Protein AF-A0A1B6M423-F1 (afdb_monomer_lite)

Foldseek 3Di:
DVVVVVVVVVLVVQLDDPPLPPDDPVVSVVSSVVVVVVVVVVVVVVVVVVVVVPDDDPPDDDPVVVVVVVVCVVCPPVDLDPPDPPRDDDPVRDDDPVNVVVVVVVVVVVVD

Secondary structure (DSSP, 8-state):
-HHHHHHHHHHHHHHT-TTSSSS-HHHHHHHHHHHHHHHHHHHHHHHHHHHHHTPPPTTPPPHHHHHHHHHHHHHTT----TTSTT----GGG---HHHHHHHHHHHHHHH-

Sequence (112 aa):
VIVSTRQSRIESLLKMQPYYHNLPLKARKLLIKRNLQKLKKERRHQEWQAFLELKPDIKANDPEDIVRFEHAMENIGDFKLKASDTYRVPEKKRVTPAQKYWQLLCLHKEIF

Organism: NCBI:txid36148

Structure (mmCIF, N/CA/C/O backbone):
data_AF-A0A1B6M423-F1
#
_entry.id   AF-A0A1B6M423-F1
#
loop_
_atom_site.group_PDB
_atom_site.id
_atom_site.type_symbol
_atom_site.label_atom_id
_atom_site.label_alt_id
_atom_site.label_comp_id
_atom_site.label_asym_id
_atom_site.label_entity_id
_atom_site.label_seq_id
_atom_site.pdbx_PDB_ins_code
_atom_site.Cartn_x
_atom_site.Cartn_y
_atom_site.Cartn_z
_atom_site.occupancy
_atom_site.B_iso_or_equiv
_atom_site.auth_seq_id
_atom_site.auth_comp_id
_atom_site.auth_asym_id
_atom_site.auth_atom_id
_atom_site.pdbx_PDB_model_num
ATOM 1 N N . VAL A 1 1 ? -13.510 20.639 15.650 1.00 43.53 1 VAL A N 1
ATOM 2 C CA . VAL A 1 1 ? -13.890 21.052 17.031 1.00 43.53 1 VAL A CA 1
ATOM 3 C C . VAL A 1 1 ? -15.362 20.754 17.388 1.00 43.53 1 VAL A C 1
ATOM 5 O O . VAL A 1 1 ? -15.645 20.478 18.545 1.00 43.53 1 VAL A O 1
ATOM 8 N N . ILE A 1 2 ? -16.296 20.690 16.426 1.00 43.28 2 ILE A N 1
ATOM 9 C CA . ILE A 1 2 ? -17.756 20.559 16.672 1.00 43.28 2 ILE A CA 1
ATOM 10 C C . ILE A 1 2 ? -18.214 19.158 17.167 1.00 43.28 2 ILE A C 1
ATOM 12 O O . ILE A 1 2 ? -19.255 19.030 17.803 1.00 43.28 2 ILE A O 1
ATOM 16 N N . VAL A 1 3 ? -17.443 18.089 16.928 1.00 46.69 3 VAL A N 1
ATOM 17 C CA . VAL A 1 3 ? -17.844 16.707 17.294 1.00 46.69 3 VAL A CA 1
ATOM 18 C C . VAL A 1 3 ? -17.701 16.428 18.801 1.00 46.69 3 VAL A C 1
ATOM 20 O O . VAL A 1 3 ? -18.505 15.694 19.376 1.00 46.69 3 VAL A O 1
ATOM 23 N N . SER A 1 4 ? -16.731 17.066 19.465 1.00 50.53 4 SER A N 1
ATOM 24 C CA . SER A 1 4 ? -16.440 16.867 20.896 1.00 50.53 4 SER A CA 1
ATOM 25 C C . SER A 1 4 ? -17.577 17.367 21.803 1.00 50.53 4 SER A C 1
ATOM 27 O O . SER A 1 4 ? -17.986 16.688 22.745 1.00 50.53 4 SER A O 1
ATOM 29 N N . THR A 1 5 ? -18.188 18.505 21.457 1.00 53.00 5 THR A N 1
ATOM 30 C CA . THR A 1 5 ? -19.286 19.116 22.228 1.00 53.00 5 THR A CA 1
ATOM 31 C C . THR A 1 5 ? -20.608 18.350 22.131 1.00 53.00 5 THR A C 1
ATOM 33 O O . THR A 1 5 ? -21.440 18.437 23.033 1.00 53.00 5 THR A O 1
ATOM 36 N N . ARG A 1 6 ? -20.823 17.560 21.068 1.00 54.66 6 ARG A N 1
ATOM 37 C CA . ARG A 1 6 ? -22.006 16.687 20.955 1.00 54.66 6 ARG A CA 1
ATOM 38 C C . ARG A 1 6 ? -21.875 15.428 21.811 1.00 54.66 6 ARG A C 1
ATOM 40 O O . ARG A 1 6 ? -22.858 15.011 22.416 1.00 54.66 6 ARG A O 1
ATOM 47 N N . GLN A 1 7 ? -20.679 14.846 21.905 1.00 55.47 7 GLN A N 1
ATOM 48 C CA . GLN A 1 7 ? -20.449 13.644 22.715 1.00 55.47 7 GLN A CA 1
ATOM 49 C C . GLN A 1 7 ? -20.605 13.929 24.215 1.00 55.47 7 GLN A C 1
ATOM 51 O O . GLN A 1 7 ? -21.296 13.174 24.899 1.00 55.47 7 GLN A O 1
ATOM 56 N N . SER A 1 8 ? -20.084 15.062 24.701 1.00 58.62 8 SER A N 1
ATOM 57 C CA . SER A 1 8 ? -20.271 15.487 26.097 1.00 58.62 8 SER A CA 1
ATOM 58 C C . SER A 1 8 ? -21.745 15.737 26.450 1.00 58.62 8 SER A C 1
ATOM 60 O O . SER A 1 8 ? -22.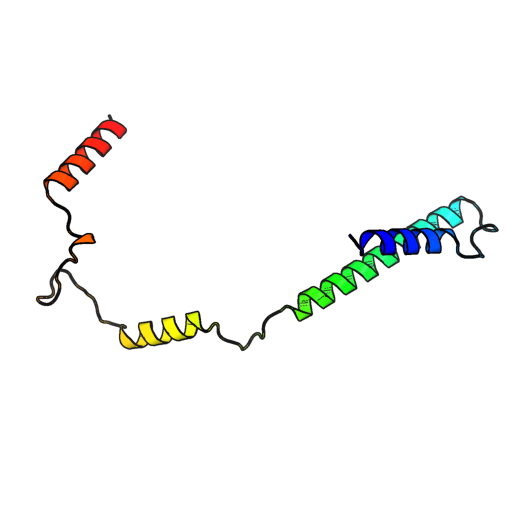182 15.429 27.560 1.00 58.62 8 SER A O 1
ATOM 62 N N . ARG 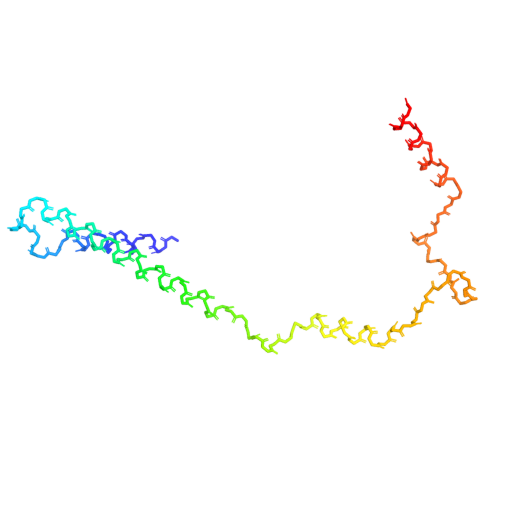A 1 9 ? -22.543 16.224 25.489 1.00 57.53 9 ARG A N 1
ATOM 63 C CA . ARG A 1 9 ? -23.991 16.442 25.641 1.00 57.53 9 ARG A CA 1
ATOM 64 C C . ARG A 1 9 ? -24.789 15.135 25.709 1.00 57.53 9 ARG A C 1
ATOM 66 O O . ARG A 1 9 ? -25.767 15.054 26.439 1.00 57.53 9 ARG A O 1
ATOM 73 N N . ILE A 1 10 ? -24.387 14.097 24.979 1.00 59.78 10 ILE A N 1
ATOM 74 C CA . ILE A 1 10 ? -25.056 12.785 25.029 1.00 59.78 10 ILE A CA 1
ATOM 75 C C . ILE A 1 10 ? -24.697 12.044 26.330 1.00 59.78 10 ILE A C 1
ATOM 77 O O . ILE A 1 10 ? -25.558 11.423 26.959 1.00 59.78 10 ILE A O 1
ATOM 81 N N . GLU A 1 11 ? -23.447 12.150 26.783 1.00 57.78 11 GLU A N 1
ATOM 82 C CA . GLU A 1 11 ? -23.009 11.600 28.073 1.00 57.78 11 GLU A CA 1
ATOM 83 C C . GLU A 1 11 ? -23.713 12.276 29.259 1.00 57.78 11 GLU A C 1
ATOM 85 O O . GLU A 1 11 ? -24.093 11.599 30.220 1.00 57.78 11 GLU A O 1
ATOM 90 N N . SER A 1 12 ? -23.957 13.589 29.176 1.00 61.12 12 SER A N 1
ATOM 91 C CA . SER A 1 12 ? -24.748 14.301 30.181 1.00 61.12 12 SER A CA 1
ATOM 92 C C . SER A 1 12 ? -26.225 13.890 30.146 1.00 61.12 12 SER A C 1
ATOM 94 O O . SER A 1 12 ? -26.793 13.632 31.206 1.00 61.12 12 SER A O 1
ATOM 96 N N . LEU A 1 13 ? -26.826 13.696 28.966 1.00 60.62 13 LEU A N 1
ATOM 97 C CA . LEU A 1 13 ? -28.209 13.209 28.823 1.00 60.62 13 LEU A CA 1
ATOM 98 C C . LEU A 1 13 ? -28.419 11.808 29.422 1.00 60.62 13 LEU A C 1
ATOM 100 O O . LEU A 1 13 ? -29.442 11.556 30.060 1.00 60.62 13 LEU A O 1
ATOM 104 N N . LEU A 1 14 ? -27.436 10.909 29.308 1.00 60.22 14 LEU A N 1
ATOM 105 C CA . LEU A 1 14 ? -27.488 9.599 29.970 1.00 60.22 14 LEU A CA 1
ATOM 106 C C . LEU A 1 14 ? -27.444 9.680 31.496 1.00 60.22 14 LEU A C 1
ATOM 108 O O . LEU A 1 14 ? -27.997 8.814 32.171 1.00 60.22 14 LEU A O 1
ATOM 112 N N . LYS A 1 15 ? -26.786 10.697 32.054 1.00 56.62 15 LYS A N 1
ATOM 113 C CA . LYS A 1 15 ? -26.734 10.931 33.504 1.00 56.62 15 LYS A CA 1
ATOM 114 C C . LYS A 1 15 ? -28.044 11.536 34.037 1.00 56.62 15 LYS A C 1
ATOM 116 O O . LYS A 1 15 ? -28.299 11.440 35.240 1.00 56.62 15 LYS A O 1
ATOM 121 N N . MET A 1 16 ? -28.854 12.092 33.130 1.00 54.53 16 MET A N 1
ATOM 122 C CA . MET A 1 16 ? -30.052 12.902 33.367 1.00 54.53 16 MET A CA 1
ATOM 123 C C . MET A 1 16 ? -31.362 12.238 32.910 1.00 54.53 16 MET A C 1
ATOM 125 O O . MET A 1 16 ? -32.345 12.943 32.706 1.00 54.53 16 MET A O 1
ATOM 129 N N . GLN A 1 17 ? -31.439 10.912 32.731 1.00 63.94 17 GLN A N 1
ATOM 130 C CA . GLN A 1 17 ? -32.770 10.324 32.521 1.00 63.94 17 GLN A CA 1
ATOM 131 C C . GLN A 1 17 ? -33.573 10.323 33.832 1.00 63.94 17 GLN A C 1
ATOM 133 O O . GLN A 1 17 ? -33.014 10.030 34.897 1.00 63.94 17 GLN A O 1
ATOM 138 N N . PRO A 1 18 ? -34.880 10.641 33.770 1.00 62.88 18 PRO A N 1
ATOM 139 C CA . PRO A 1 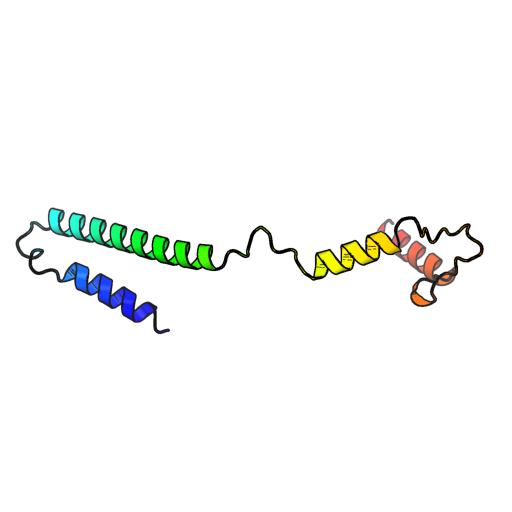18 ? -35.692 10.998 34.936 1.00 62.88 18 PRO A CA 1
ATOM 140 C C . PRO A 1 18 ? -35.796 9.890 35.992 1.00 62.88 18 PRO A C 1
ATOM 142 O O . PRO A 1 18 ? -36.034 10.178 37.158 1.00 62.88 18 PRO A O 1
ATOM 145 N N . TYR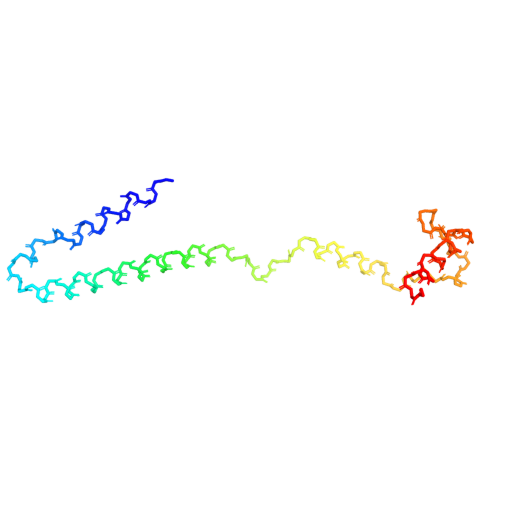 A 1 19 ? -35.537 8.634 35.624 1.00 67.56 19 TYR A N 1
ATOM 146 C CA . TYR A 1 19 ? -35.702 7.460 36.483 1.00 67.56 19 TYR A CA 1
ATOM 147 C C . TYR A 1 19 ? -34.415 6.999 37.199 1.00 67.56 19 TYR A C 1
ATOM 149 O O . TYR A 1 19 ? -34.359 5.899 37.722 1.00 67.56 19 TYR A O 1
ATOM 157 N N . TYR A 1 20 ? -33.321 7.768 37.201 1.00 70.62 20 TYR A N 1
ATOM 158 C CA . TYR A 1 20 ? -32.083 7.314 37.868 1.00 70.62 20 TYR A CA 1
ATOM 159 C C . TYR A 1 20 ? -31.981 7.685 39.351 1.00 70.62 20 TYR A C 1
ATOM 161 O O . TYR A 1 20 ? -31.104 7.164 40.040 1.00 70.62 20 TYR A O 1
ATOM 169 N N . HIS A 1 21 ? -32.814 8.603 39.838 1.00 73.94 21 HIS A N 1
ATOM 170 C CA . HIS A 1 21 ? -32.695 9.171 41.184 1.00 73.94 21 HIS A CA 1
ATOM 171 C C . HIS A 1 21 ? -33.303 8.275 42.276 1.00 73.94 21 HIS A C 1
ATOM 173 O O . HIS A 1 21 ? -32.817 8.276 43.401 1.00 73.94 21 HIS A O 1
ATOM 179 N N . ASN A 1 22 ? -34.319 7.485 41.927 1.00 80.88 22 ASN A N 1
ATOM 180 C CA . ASN A 1 22 ? -35.013 6.522 42.786 1.00 80.88 22 ASN A CA 1
ATOM 181 C C . ASN A 1 22 ? -34.355 5.128 42.791 1.00 80.88 22 ASN A C 1
ATOM 183 O O . ASN A 1 22 ? -34.781 4.240 43.524 1.00 80.88 22 ASN A O 1
ATOM 187 N N . LEU A 1 23 ? -33.308 4.921 41.986 1.00 84.06 23 LEU A N 1
ATOM 188 C CA . LEU A 1 23 ? -32.560 3.668 41.951 1.00 84.06 23 LEU A CA 1
ATOM 189 C C . LEU A 1 23 ? -31.418 3.662 42.976 1.00 84.06 23 LEU A C 1
ATOM 191 O O . LEU A 1 23 ? -30.716 4.666 43.129 1.00 84.06 23 LEU A O 1
ATOM 195 N N . PRO A 1 24 ? -31.128 2.507 43.605 1.00 89.50 24 PRO A N 1
ATOM 196 C CA . PRO A 1 24 ? -29.980 2.388 44.491 1.00 89.50 24 PRO A CA 1
ATOM 197 C C . PRO A 1 24 ? -28.676 2.663 43.728 1.00 89.50 24 PRO A C 1
ATOM 199 O O . PRO A 1 24 ? -28.527 2.314 42.551 1.00 89.50 24 PRO A O 1
ATOM 202 N N . LEU A 1 25 ? -27.688 3.247 44.414 1.00 86.69 25 LEU A N 1
ATOM 203 C CA . LEU A 1 25 ? -26.416 3.710 43.833 1.00 86.69 25 LEU A CA 1
ATOM 204 C C . LEU A 1 25 ? -25.724 2.660 42.946 1.00 86.69 25 LEU A C 1
ATOM 206 O O . LEU A 1 25 ? -25.191 2.990 41.883 1.00 86.69 25 LEU A O 1
ATOM 210 N N . LYS A 1 26 ? -25.755 1.385 43.355 1.00 88.19 26 LYS A N 1
ATOM 211 C CA . LYS A 1 26 ? -25.179 0.263 42.597 1.00 88.19 26 LYS A CA 1
ATOM 212 C C . LYS A 1 26 ? -25.895 0.044 41.257 1.00 88.19 26 LYS A C 1
ATOM 214 O O . LYS A 1 26 ? -25.229 -0.100 40.233 1.00 88.19 26 LYS A O 1
ATOM 219 N N . ALA A 1 27 ? -27.229 0.087 41.247 1.00 88.69 27 ALA A N 1
ATOM 220 C CA . ALA A 1 27 ? -28.035 -0.057 40.035 1.00 88.69 27 ALA A CA 1
ATOM 221 C C . ALA A 1 27 ? -27.831 1.128 39.080 1.00 88.69 27 ALA A C 1
ATOM 223 O O . ALA A 1 27 ? -27.627 0.928 37.881 1.00 88.69 27 ALA A O 1
ATOM 224 N N . ARG A 1 28 ? -27.763 2.355 39.617 1.00 86.25 28 ARG A N 1
ATOM 225 C CA . ARG A 1 28 ? -27.476 3.565 38.831 1.00 86.25 28 ARG A CA 1
ATOM 226 C C . ARG A 1 28 ? -26.116 3.488 38.126 1.00 86.25 28 ARG A C 1
ATOM 228 O O . ARG A 1 28 ? -26.032 3.757 36.929 1.00 86.25 28 ARG A O 1
ATOM 235 N N . LYS A 1 29 ? -25.055 3.067 38.830 1.00 85.12 29 LYS A N 1
ATOM 236 C CA . LYS A 1 29 ? -23.710 2.891 38.241 1.00 85.12 29 LYS A CA 1
ATOM 237 C C . LYS A 1 29 ? -23.702 1.855 37.110 1.00 85.12 29 LYS A C 1
ATOM 239 O O . LYS A 1 29 ? -23.086 2.092 36.071 1.00 85.12 29 LYS A O 1
ATOM 244 N N . LEU A 1 30 ? -24.394 0.729 37.293 1.00 88.44 30 LEU A N 1
ATOM 245 C CA . LEU A 1 30 ? -24.499 -0.325 36.277 1.00 88.44 30 LEU A CA 1
ATOM 246 C C . LEU A 1 30 ? -25.225 0.157 35.017 1.00 88.44 30 LEU A C 1
ATOM 248 O O . LEU A 1 30 ? -24.746 -0.087 33.908 1.00 88.44 30 LEU A O 1
ATOM 252 N N . LEU A 1 31 ? -26.332 0.884 35.179 1.00 85.56 31 LEU A N 1
ATOM 253 C CA . LEU A 1 31 ? -27.081 1.471 34.067 1.00 85.56 31 LEU A CA 1
ATOM 254 C C . LEU A 1 31 ? -26.251 2.489 33.285 1.00 85.56 31 LEU A C 1
ATOM 256 O O . LEU A 1 31 ? -26.155 2.378 32.063 1.00 85.56 31 LEU A O 1
ATOM 260 N N . ILE A 1 32 ? -25.574 3.412 33.976 1.00 84.62 32 ILE A N 1
ATOM 261 C CA . ILE A 1 32 ? -24.669 4.380 33.337 1.00 84.62 32 ILE A CA 1
ATOM 262 C C . ILE A 1 32 ? -23.587 3.643 32.537 1.00 84.62 32 ILE A C 1
ATOM 264 O O . ILE A 1 32 ? -23.380 3.943 31.362 1.00 84.62 32 ILE A O 1
ATOM 268 N N . LYS A 1 33 ? -22.941 2.626 33.126 1.00 86.00 33 LYS A N 1
ATOM 269 C CA . LYS A 1 33 ? -21.915 1.825 32.439 1.00 86.00 33 LYS A CA 1
ATOM 270 C C . LYS A 1 33 ? -22.471 1.136 31.188 1.00 86.00 33 LYS A C 1
ATOM 272 O O . LYS A 1 33 ? -21.838 1.193 30.134 1.00 86.00 33 LYS A O 1
ATOM 277 N N . ARG A 1 34 ? -23.651 0.512 31.284 1.00 87.25 34 ARG A N 1
ATOM 278 C CA . ARG A 1 34 ? -24.327 -0.154 30.157 1.00 87.25 34 ARG A CA 1
ATOM 279 C C . ARG A 1 34 ? -24.634 0.832 29.033 1.00 87.25 34 ARG A C 1
ATOM 281 O O . ARG A 1 34 ? -24.371 0.529 27.873 1.00 87.25 34 ARG A O 1
ATOM 288 N N . ASN A 1 35 ? -25.160 2.003 29.367 1.00 84.62 35 ASN A N 1
ATOM 289 C CA . ASN A 1 35 ? -25.529 3.006 28.378 1.00 84.62 35 ASN A CA 1
ATOM 290 C C . ASN A 1 35 ? -24.303 3.620 27.689 1.00 84.62 35 ASN A C 1
ATOM 292 O O . ASN A 1 35 ? -24.297 3.758 26.469 1.00 84.62 35 ASN A O 1
ATOM 296 N N . LEU A 1 36 ? -23.226 3.888 28.435 1.00 86.25 36 LEU A N 1
ATOM 297 C CA . LEU A 1 36 ? -21.952 4.314 27.849 1.00 86.25 36 LEU A CA 1
ATOM 298 C C . LEU A 1 36 ? -21.391 3.260 26.884 1.00 86.25 36 LEU A C 1
ATOM 300 O O . LEU A 1 36 ? -20.872 3.601 25.823 1.00 86.25 36 LEU A O 1
ATOM 304 N N . GLN A 1 37 ? -21.507 1.973 27.221 1.00 87.69 37 GLN A N 1
ATOM 305 C CA . GLN A 1 37 ? -21.099 0.897 26.315 1.00 87.69 37 GLN A CA 1
ATOM 306 C C . GLN A 1 37 ? -21.967 0.835 25.054 1.00 87.69 37 GLN A C 1
ATOM 308 O O . GLN A 1 37 ? -21.420 0.627 23.973 1.00 87.69 37 GLN A O 1
ATOM 313 N N . LYS A 1 38 ? -23.287 1.029 25.171 1.00 87.50 38 LYS A N 1
ATOM 314 C CA . LYS A 1 38 ? -24.193 1.103 24.013 1.00 87.50 38 LYS A CA 1
ATOM 315 C C . LYS A 1 38 ? -23.806 2.245 23.075 1.00 87.50 38 LYS A C 1
ATOM 317 O O . LYS A 1 38 ? -23.543 1.982 21.909 1.00 87.50 38 LYS A O 1
ATOM 322 N N . LEU A 1 39 ? -23.620 3.455 23.603 1.00 88.12 39 LEU A N 1
ATOM 323 C CA . LEU A 1 39 ? -23.189 4.607 22.805 1.00 88.12 39 LEU A CA 1
ATOM 324 C C . LEU A 1 39 ? -21.851 4.377 22.101 1.00 88.12 39 LEU A C 1
ATOM 326 O O . LEU A 1 39 ? -21.690 4.734 20.939 1.00 88.12 39 LEU A O 1
ATOM 330 N N . LYS A 1 40 ? -20.874 3.774 22.790 1.00 89.06 40 LYS A N 1
ATOM 331 C CA . LYS A 1 40 ? -19.581 3.438 22.173 1.00 89.06 40 LYS A CA 1
ATOM 332 C C . LYS A 1 40 ? -19.746 2.458 21.010 1.00 89.06 40 LYS A C 1
ATOM 334 O O . LYS A 1 40 ? -19.048 2.595 20.010 1.00 89.06 40 LYS A O 1
ATOM 339 N N . LYS A 1 41 ? -20.649 1.479 21.135 1.00 91.69 41 LYS A N 1
ATOM 340 C CA . LYS A 1 41 ? -20.961 0.531 20.055 1.00 91.69 41 LYS A CA 1
ATOM 341 C C . LYS A 1 41 ? -21.651 1.224 18.883 1.00 91.69 41 LYS A C 1
ATOM 343 O O . LYS A 1 41 ? -21.239 1.007 17.752 1.00 91.69 41 LYS A O 1
ATOM 348 N N . GLU A 1 42 ? -22.642 2.066 19.155 1.00 91.88 42 GLU A N 1
ATOM 349 C CA . GLU A 1 42 ? -23.372 2.831 18.135 1.00 91.88 42 GLU A CA 1
ATOM 350 C C . GLU A 1 42 ? -22.440 3.765 17.361 1.00 91.88 42 GLU A C 1
ATOM 352 O O . GLU A 1 42 ? -22.443 3.757 16.134 1.00 91.88 42 GLU A O 1
ATOM 357 N N . ARG A 1 43 ? -21.568 4.496 18.065 1.00 89.06 43 ARG A N 1
ATOM 358 C CA . ARG A 1 43 ? -20.564 5.366 17.442 1.00 89.06 43 ARG A CA 1
ATOM 359 C C . ARG A 1 43 ? -19.621 4.587 16.537 1.00 89.06 43 ARG A C 1
ATOM 361 O O . ARG A 1 43 ? -19.441 4.959 15.387 1.00 89.06 43 ARG A O 1
ATOM 368 N N . ARG A 1 44 ? -19.070 3.477 17.035 1.00 94.38 44 ARG A N 1
ATOM 369 C CA . ARG A 1 44 ? -18.195 2.617 16.233 1.00 94.38 44 ARG A CA 1
ATOM 370 C C . ARG A 1 44 ? -18.925 2.063 15.014 1.00 94.38 44 ARG A C 1
ATOM 372 O O . ARG A 1 44 ? -18.325 1.944 13.959 1.00 94.38 44 ARG A O 1
ATOM 379 N N . HIS A 1 45 ? -20.203 1.715 15.152 1.00 94.75 45 HIS A N 1
ATOM 380 C CA . HIS A 1 45 ? -21.004 1.253 14.025 1.00 94.75 45 HIS A CA 1
ATOM 381 C C . HIS A 1 45 ? -21.163 2.351 12.969 1.00 94.75 45 HIS A C 1
ATOM 383 O O . HIS A 1 45 ? -20.965 2.075 11.796 1.00 94.75 45 HIS A O 1
ATOM 389 N N . GLN A 1 46 ? -21.438 3.593 13.373 1.00 94.94 46 GLN A N 1
ATOM 390 C CA . GLN A 1 46 ? -21.509 4.736 12.454 1.00 94.94 46 GLN A CA 1
ATOM 391 C C . GLN A 1 46 ? -20.168 5.004 11.759 1.00 94.94 46 GLN A C 1
ATOM 393 O O . GLN A 1 46 ? -20.133 5.151 10.543 1.00 94.94 46 GLN A O 1
ATOM 398 N N . GLU A 1 47 ? -19.067 5.018 12.515 1.00 95.12 47 GLU A N 1
ATOM 399 C CA . GLU A 1 47 ? -17.708 5.161 11.971 1.00 95.12 47 GLU A CA 1
ATOM 400 C C . GLU A 1 47 ? -17.384 4.034 10.980 1.00 95.12 47 GLU A C 1
ATOM 402 O O . GLU A 1 47 ? -16.798 4.274 9.929 1.00 95.12 47 GLU A O 1
ATOM 407 N N . TRP A 1 48 ? -17.809 2.808 11.291 1.00 95.12 48 TRP A N 1
ATOM 408 C CA . TRP A 1 48 ? -17.617 1.645 10.432 1.00 95.12 48 TRP A CA 1
ATOM 409 C C . TRP A 1 48 ? -18.432 1.722 9.140 1.00 95.12 48 TRP A C 1
ATOM 411 O O . TRP A 1 48 ? -17.895 1.433 8.077 1.00 95.12 48 TRP A O 1
ATOM 421 N N . GLN A 1 49 ? -19.697 2.142 9.209 1.00 95.88 49 GLN A N 1
ATOM 422 C CA . GLN A 1 49 ? -20.527 2.345 8.016 1.00 95.88 49 GLN A CA 1
ATOM 423 C C . GLN A 1 49 ? -19.928 3.427 7.110 1.00 95.88 49 GLN A C 1
ATOM 425 O O . GLN A 1 49 ? -19.726 3.177 5.928 1.00 95.88 49 GLN A O 1
ATOM 430 N N . ALA A 1 50 ? -19.526 4.571 7.675 1.00 94.94 50 ALA A N 1
ATOM 431 C CA . ALA A 1 50 ? -18.873 5.639 6.915 1.00 94.94 50 ALA A CA 1
ATOM 432 C C . ALA A 1 50 ? -17.550 5.181 6.269 1.00 94.94 50 ALA A C 1
ATOM 434 O O . ALA A 1 50 ? -17.221 5.579 5.156 1.00 94.94 50 ALA A O 1
ATOM 435 N N . PHE A 1 51 ? -16.789 4.317 6.949 1.00 94.19 51 PHE A N 1
ATOM 436 C CA . PHE A 1 51 ? -15.582 3.716 6.381 1.00 94.19 51 PHE A CA 1
ATOM 437 C C . PHE A 1 51 ? -15.895 2.753 5.226 1.00 94.19 51 PHE A C 1
ATOM 439 O O . PHE A 1 51 ? -15.191 2.752 4.220 1.00 94.19 51 PHE A O 1
ATOM 446 N N . LEU A 1 52 ? -16.951 1.945 5.350 1.00 91.56 52 LEU A N 1
ATOM 447 C CA . LEU A 1 52 ? -17.379 1.031 4.291 1.00 91.56 52 LEU A CA 1
ATOM 448 C C . LEU A 1 52 ? -17.911 1.767 3.059 1.00 91.56 52 LEU A C 1
ATOM 450 O O . LEU A 1 52 ? -17.670 1.306 1.948 1.00 91.56 52 LEU A O 1
ATOM 454 N N . GLU A 1 53 ? -18.580 2.904 3.239 1.00 92.19 53 GLU A N 1
ATOM 455 C CA . GLU A 1 53 ? -19.015 3.775 2.139 1.00 92.19 53 GLU A CA 1
ATOM 456 C C . GLU A 1 53 ? -17.832 4.362 1.353 1.00 92.19 53 GLU A C 1
ATOM 458 O O . GLU A 1 53 ? -17.954 4.615 0.158 1.00 92.19 53 GLU A O 1
ATOM 463 N N . LEU A 1 54 ? -16.668 4.530 1.993 1.00 90.50 54 LEU A N 1
ATOM 464 C CA . LEU A 1 54 ? -15.432 4.964 1.331 1.00 90.50 54 LEU A CA 1
ATOM 465 C C . LEU A 1 54 ? -14.767 3.842 0.516 1.00 90.50 54 LEU A C 1
ATOM 467 O O . LEU A 1 54 ? -13.807 4.094 -0.213 1.00 90.50 54 LEU A O 1
ATOM 471 N N . LYS A 1 55 ? -15.209 2.588 0.666 1.00 89.12 55 LYS A N 1
ATOM 472 C CA . LYS A 1 55 ? -14.587 1.472 -0.041 1.00 89.12 55 LYS A CA 1
ATOM 473 C C . LYS A 1 55 ? -14.784 1.672 -1.553 1.00 89.12 55 LYS A C 1
ATOM 475 O O . LYS A 1 55 ? -15.931 1.752 -1.992 1.00 89.12 55 LYS A O 1
ATOM 480 N N . PRO A 1 56 ? -13.702 1.729 -2.352 1.00 87.31 56 PRO A N 1
ATOM 481 C CA . PRO A 1 56 ? -13.828 1.857 -3.798 1.00 87.31 56 PRO A CA 1
ATOM 482 C C . PRO A 1 56 ? -14.543 0.635 -4.388 1.00 87.31 56 PRO A C 1
ATOM 484 O O . PRO A 1 56 ? -14.544 -0.449 -3.789 1.00 87.31 56 PRO A O 1
ATOM 487 N N . ASP A 1 57 ? -15.152 0.808 -5.564 1.00 88.12 57 ASP A N 1
ATOM 488 C CA . ASP A 1 57 ? -15.777 -0.305 -6.277 1.00 88.12 57 ASP A CA 1
ATOM 489 C C . ASP A 1 57 ? -14.732 -1.390 -6.562 1.00 88.12 57 ASP A C 1
ATOM 491 O O . ASP A 1 57 ? -13.641 -1.124 -7.058 1.00 88.12 57 ASP A O 1
ATOM 495 N N . ILE A 1 58 ? -15.085 -2.634 -6.250 1.00 82.62 58 ILE A N 1
ATOM 496 C CA . ILE A 1 58 ? -14.212 -3.804 -6.388 1.00 82.62 58 ILE A CA 1
ATOM 497 C C . ILE A 1 58 ? -13.893 -4.065 -7.866 1.00 82.62 58 ILE A C 1
ATOM 499 O O . ILE A 1 58 ? -12.883 -4.688 -8.180 1.00 82.62 58 ILE A O 1
ATOM 503 N N . LYS A 1 59 ? -14.769 -3.614 -8.770 1.00 85.12 59 LYS A N 1
ATOM 504 C CA . LYS A 1 59 ? -14.621 -3.800 -10.216 1.00 85.12 59 LYS A CA 1
ATOM 505 C C . LYS A 1 59 ? -13.958 -2.617 -10.922 1.00 85.12 59 LYS A C 1
ATOM 507 O O . LYS A 1 59 ? -13.688 -2.724 -12.116 1.00 85.12 59 LYS A O 1
ATOM 512 N N . ALA A 1 60 ? -13.728 -1.505 -10.227 1.00 85.75 60 ALA A N 1
ATOM 513 C CA . ALA A 1 60 ? -13.067 -0.354 -10.819 1.00 85.75 60 ALA A CA 1
ATOM 514 C C . ALA A 1 60 ? -11.554 -0.598 -10.856 1.00 85.75 60 ALA A C 1
ATOM 516 O O . ALA A 1 60 ? -10.916 -0.748 -9.815 1.00 85.75 60 ALA A O 1
ATOM 517 N N . ASN A 1 61 ? -10.990 -0.635 -12.062 1.00 86.12 61 ASN A N 1
ATOM 518 C CA . ASN A 1 61 ? -9.544 -0.678 -12.248 1.00 86.12 61 ASN A CA 1
ATOM 519 C C . ASN A 1 61 ? -8.948 0.708 -11.977 1.00 86.12 61 ASN A C 1
ATOM 521 O O . ASN A 1 61 ? -9.541 1.724 -12.347 1.00 86.12 61 ASN A O 1
ATOM 525 N N . ASP A 1 62 ? -7.765 0.745 -11.367 1.00 89.62 62 ASP A N 1
ATOM 526 C CA . ASP A 1 62 ? -6.991 1.976 -11.238 1.00 89.62 62 ASP A CA 1
ATOM 527 C C . ASP A 1 62 ? -6.569 2.456 -12.643 1.00 89.62 62 ASP A C 1
ATOM 529 O O . ASP A 1 62 ? -6.031 1.654 -13.415 1.00 89.62 62 ASP A O 1
ATOM 533 N N . PRO A 1 63 ? -6.801 3.728 -13.025 1.00 91.31 63 PRO A N 1
ATOM 534 C CA . PRO A 1 63 ? -6.326 4.259 -14.302 1.00 91.31 63 PRO A CA 1
ATOM 535 C C . PRO A 1 63 ? -4.820 4.072 -14.515 1.00 91.31 63 PRO A C 1
ATOM 537 O O . PRO A 1 63 ? -4.394 3.865 -15.652 1.00 91.31 63 PRO A O 1
ATOM 540 N N . GLU A 1 64 ? -4.006 4.109 -13.457 1.00 93.31 64 GLU A N 1
ATOM 541 C CA . GLU A 1 64 ? -2.562 3.907 -13.600 1.00 93.31 64 GLU A CA 1
ATOM 542 C C . GLU A 1 64 ? -2.221 2.460 -13.987 1.00 93.31 64 GLU A C 1
ATOM 544 O O . GLU A 1 64 ? -1.321 2.226 -14.798 1.00 93.31 64 GLU A O 1
ATOM 549 N N . ASP A 1 65 ? -2.980 1.489 -13.478 1.00 93.38 65 ASP A N 1
ATOM 550 C CA . ASP A 1 65 ? -2.805 0.082 -13.833 1.00 93.38 65 ASP A CA 1
ATOM 551 C C . ASP A 1 65 ? -3.205 -0.188 -15.286 1.00 93.38 65 ASP A C 1
ATOM 553 O O . ASP A 1 65 ? -2.537 -0.971 -15.961 1.00 93.38 65 ASP A O 1
ATOM 557 N N . ILE A 1 66 ? -4.225 0.507 -15.804 1.00 95.50 66 ILE A N 1
ATOM 558 C CA . ILE A 1 66 ? -4.607 0.430 -17.223 1.00 95.50 66 ILE A CA 1
ATOM 559 C C . ILE A 1 66 ? -3.460 0.936 -18.107 1.00 95.50 66 ILE A C 1
ATOM 561 O O . ILE A 1 66 ? -3.035 0.228 -19.017 1.00 95.50 66 ILE A O 1
ATOM 565 N N . VAL A 1 67 ? -2.894 2.107 -17.795 1.00 96.31 67 VAL A N 1
ATOM 566 C CA . VAL A 1 67 ? -1.771 2.680 -18.562 1.00 96.31 67 VAL A CA 1
ATOM 567 C C . VAL A 1 67 ? -0.550 1.761 -18.525 1.00 96.31 67 VAL A C 1
ATOM 569 O O . VAL A 1 67 ? 0.112 1.540 -19.540 1.00 96.31 67 VAL A O 1
ATOM 572 N N . ARG A 1 68 ? -0.236 1.192 -17.356 1.00 95.44 68 ARG A N 1
ATOM 573 C CA . ARG A 1 68 ? 0.872 0.237 -17.217 1.00 95.44 68 ARG A CA 1
ATOM 574 C C . ARG A 1 68 ? 0.621 -1.041 -18.005 1.00 95.44 68 ARG A C 1
ATOM 576 O O . ARG A 1 68 ? 1.564 -1.570 -18.589 1.00 95.44 68 ARG A O 1
ATOM 583 N N . PHE A 1 69 ? -0.613 -1.535 -18.015 1.00 94.88 69 PHE A N 1
ATOM 584 C CA . PHE A 1 69 ? -1.002 -2.710 -18.783 1.00 94.88 69 PHE A CA 1
ATOM 585 C C . PHE A 1 69 ? -0.853 -2.468 -20.288 1.00 94.88 69 PHE A C 1
ATOM 587 O O . PHE A 1 69 ? -0.215 -3.273 -20.961 1.00 94.88 69 PHE A O 1
ATOM 594 N N . GLU A 1 70 ? -1.346 -1.339 -20.799 1.00 96.06 70 GLU A N 1
ATOM 595 C CA . GLU A 1 70 ? -1.191 -0.942 -22.205 1.00 96.06 70 GLU A CA 1
ATOM 596 C C . GLU A 1 70 ? 0.288 -0.815 -22.586 1.00 96.06 70 GLU A C 1
ATOM 598 O O . GLU A 1 70 ? 0.751 -1.459 -23.528 1.00 96.06 70 GLU A O 1
ATOM 603 N N . HIS A 1 71 ? 1.073 -0.093 -21.782 1.00 94.75 71 HIS A N 1
ATOM 604 C CA . HIS A 1 71 ? 2.513 0.025 -21.995 1.00 94.75 71 HIS A CA 1
ATOM 605 C C . HIS A 1 71 ? 3.205 -1.343 -21.962 1.00 94.75 71 HIS A C 1
ATOM 607 O O . HIS A 1 71 ? 4.110 -1.608 -22.754 1.00 94.75 71 HIS A O 1
ATOM 613 N N . ALA A 1 72 ? 2.820 -2.228 -21.042 1.00 93.56 72 ALA A N 1
ATOM 614 C CA . ALA A 1 72 ? 3.369 -3.574 -20.985 1.00 93.56 72 ALA A CA 1
ATOM 615 C C . ALA A 1 72 ? 3.019 -4.366 -22.245 1.00 93.56 72 ALA A C 1
ATOM 617 O O . ALA A 1 72 ? 3.915 -4.988 -22.800 1.00 93.56 72 ALA A O 1
ATOM 618 N N . MET A 1 73 ? 1.774 -4.313 -22.726 1.00 94.81 73 MET A N 1
ATOM 619 C CA . MET A 1 73 ? 1.362 -4.978 -23.966 1.00 94.81 73 MET A CA 1
ATOM 620 C C . MET A 1 73 ? 2.155 -4.496 -25.182 1.00 94.81 73 MET A C 1
ATOM 622 O O . MET A 1 73 ? 2.550 -5.315 -26.007 1.00 94.81 73 MET A O 1
ATOM 626 N N . GLU A 1 74 ? 2.414 -3.195 -25.286 1.00 92.88 74 GLU A N 1
ATOM 627 C CA . GLU A 1 74 ? 3.168 -2.617 -26.404 1.00 92.88 74 GLU A CA 1
ATOM 628 C C . GLU A 1 74 ? 4.667 -2.939 -26.344 1.00 92.88 74 GLU A C 1
ATOM 630 O O . GLU A 1 74 ? 5.305 -3.139 -27.377 1.00 92.88 74 GLU A O 1
ATOM 635 N N . ASN A 1 75 ? 5.239 -3.001 -25.139 1.00 89.38 75 ASN A N 1
ATOM 636 C CA . ASN A 1 75 ? 6.680 -3.169 -24.930 1.00 89.38 75 ASN A CA 1
ATOM 637 C C . ASN A 1 75 ? 7.073 -4.601 -24.531 1.00 89.38 75 ASN A C 1
ATOM 639 O O . ASN A 1 75 ? 8.240 -4.863 -24.211 1.00 89.38 75 ASN A O 1
ATOM 643 N N . ILE A 1 76 ? 6.128 -5.545 -24.518 1.00 89.88 76 ILE A N 1
ATOM 644 C CA . ILE A 1 76 ? 6.417 -6.937 -24.177 1.00 89.88 76 ILE A CA 1
ATOM 645 C C . ILE A 1 76 ? 7.372 -7.527 -25.221 1.00 89.88 76 ILE A C 1
ATOM 647 O O . ILE A 1 76 ? 7.103 -7.534 -26.417 1.00 89.88 76 ILE A O 1
ATOM 651 N N . GLY A 1 7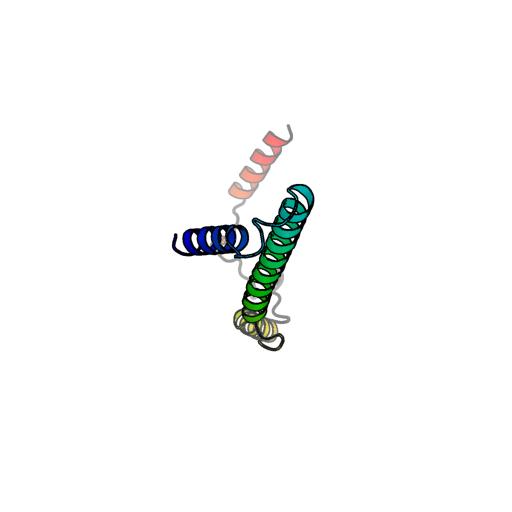7 ? 8.532 -8.006 -24.771 1.00 83.75 77 GLY A N 1
ATOM 652 C CA . GLY A 1 77 ? 9.558 -8.563 -25.657 1.00 83.75 77 GLY A CA 1
ATOM 653 C C . GLY A 1 77 ? 10.501 -7.542 -26.308 1.00 83.75 77 GLY A C 1
ATOM 654 O O . GLY A 1 77 ? 11.460 -7.964 -26.957 1.00 83.75 77 GLY A O 1
ATOM 655 N N . ASP A 1 78 ? 10.326 -6.232 -26.089 1.00 83.38 78 ASP A N 1
ATOM 656 C CA . ASP A 1 78 ? 11.301 -5.209 -26.503 1.00 83.38 78 ASP A CA 1
ATOM 657 C C . ASP A 1 78 ? 12.486 -5.154 -25.521 1.00 83.38 78 ASP A C 1
ATOM 659 O O . ASP A 1 78 ? 12.669 -4.231 -24.718 1.00 83.38 78 ASP A O 1
ATOM 663 N N . PHE A 1 79 ? 13.308 -6.203 -25.550 1.00 80.69 79 PHE A N 1
ATOM 664 C CA . PHE A 1 79 ? 14.501 -6.263 -24.723 1.00 80.69 79 PHE A CA 1
ATOM 665 C C . PHE A 1 79 ? 15.590 -5.357 -25.302 1.00 80.69 79 PHE A C 1
ATOM 667 O O . PHE A 1 79 ? 16.198 -5.638 -26.335 1.00 80.69 79 PHE A O 1
ATOM 674 N N . LYS A 1 80 ? 15.915 -4.288 -24.571 1.00 82.56 80 LYS A N 1
ATOM 675 C CA . LYS A 1 80 ? 17.075 -3.421 -24.829 1.00 82.56 80 LYS A CA 1
ATOM 676 C C . LYS A 1 80 ? 18.380 -4.135 -24.441 1.00 82.56 80 LYS A C 1
ATOM 678 O O . LYS A 1 80 ? 19.047 -3.776 -23.470 1.00 82.56 80 LYS A O 1
ATOM 683 N N . LEU A 1 81 ? 18.708 -5.200 -25.172 1.00 86.94 81 LEU A N 1
ATOM 684 C CA . LEU A 1 81 ? 19.879 -6.039 -24.932 1.00 86.94 81 LEU A CA 1
ATOM 685 C C . LEU A 1 81 ? 21.162 -5.290 -25.285 1.00 86.94 81 LEU A C 1
ATOM 687 O O . LEU A 1 81 ? 21.262 -4.699 -26.353 1.00 86.94 81 LEU A O 1
ATOM 691 N N . LYS A 1 82 ? 22.192 -5.404 -24.439 1.00 86.00 82 LYS A N 1
ATOM 692 C CA . LYS A 1 82 ? 23.515 -4.810 -24.710 1.00 86.00 82 LYS A CA 1
ATOM 693 C C . LYS A 1 82 ? 24.185 -5.351 -25.975 1.00 86.00 82 LYS A C 1
ATOM 695 O O . LYS A 1 82 ? 25.051 -4.681 -26.516 1.00 86.00 82 LYS A O 1
ATOM 700 N N . ALA A 1 83 ? 23.809 -6.561 -26.387 1.00 86.31 83 ALA A N 1
ATOM 701 C CA . ALA A 1 83 ? 24.311 -7.217 -27.588 1.00 86.31 83 ALA A CA 1
ATOM 702 C C . ALA A 1 83 ? 23.557 -6.803 -28.864 1.00 86.31 83 ALA A C 1
ATOM 704 O O . ALA A 1 83 ? 23.977 -7.180 -29.948 1.00 86.31 83 ALA A O 1
ATOM 705 N N . SER A 1 84 ? 22.441 -6.073 -28.744 1.00 87.69 84 SER A N 1
ATOM 706 C CA . SER A 1 84 ? 21.691 -5.588 -29.903 1.00 87.69 84 SER A CA 1
ATOM 707 C C . SER A 1 84 ? 22.405 -4.403 -30.546 1.00 87.69 84 SER A C 1
ATOM 709 O O . SER A 1 84 ? 22.779 -3.459 -29.846 1.00 87.69 84 SER A O 1
ATOM 711 N N . ASP A 1 85 ? 22.482 -4.386 -31.875 1.00 86.56 85 ASP A N 1
ATOM 712 C CA . ASP A 1 85 ? 23.063 -3.278 -32.646 1.00 86.56 85 ASP A CA 1
ATOM 713 C C . ASP A 1 85 ? 22.313 -1.950 -32.440 1.00 86.56 85 ASP A C 1
ATOM 715 O O . ASP A 1 85 ? 22.876 -0.860 -32.570 1.00 86.56 85 ASP A O 1
ATOM 719 N N . THR A 1 86 ? 21.028 -2.022 -32.077 1.00 87.12 86 THR A N 1
ATOM 720 C CA . THR A 1 86 ? 20.182 -0.849 -31.812 1.00 87.12 86 THR A CA 1
ATOM 721 C C . THR A 1 86 ? 20.354 -0.278 -30.404 1.00 87.12 86 THR A C 1
ATOM 723 O O . THR A 1 86 ? 19.902 0.838 -30.127 1.00 87.12 86 THR A O 1
ATOM 726 N N . TYR A 1 87 ? 21.005 -1.002 -29.490 1.00 87.88 87 TYR A N 1
ATOM 727 C CA . TYR A 1 87 ? 21.136 -0.565 -28.107 1.00 87.88 87 TYR A CA 1
ATOM 728 C C . TYR A 1 87 ? 22.230 0.495 -27.948 1.00 87.88 87 TYR A C 1
ATOM 730 O O . TYR A 1 87 ? 23.423 0.231 -28.091 1.00 87.88 87 TYR A O 1
ATOM 738 N N . ARG A 1 88 ? 21.829 1.709 -27.559 1.00 87.12 88 ARG A N 1
ATOM 739 C CA . ARG A 1 88 ? 22.749 2.783 -27.158 1.00 87.12 88 ARG A CA 1
ATOM 740 C C . ARG A 1 88 ? 22.513 3.167 -25.707 1.00 87.12 88 ARG A C 1
ATOM 742 O O . ARG A 1 88 ? 21.395 3.486 -25.314 1.00 87.12 88 ARG A O 1
ATOM 749 N N . VAL A 1 89 ? 23.584 3.186 -24.912 1.00 87.62 89 VAL A N 1
ATOM 750 C CA . VAL A 1 89 ? 23.517 3.592 -23.501 1.00 87.62 89 VAL A CA 1
ATOM 751 C C . VAL A 1 89 ? 23.142 5.080 -23.414 1.00 87.62 89 VAL A C 1
ATOM 753 O O . VAL A 1 89 ? 23.899 5.915 -23.935 1.00 87.62 89 VAL A O 1
ATOM 756 N N . PRO A 1 90 ? 22.021 5.436 -22.749 1.00 90.31 90 PRO A N 1
ATOM 757 C CA . PRO A 1 90 ? 21.637 6.828 -22.528 1.00 90.31 90 PRO A CA 1
ATOM 758 C C . PRO A 1 90 ? 22.706 7.580 -21.736 1.00 90.31 90 PRO A C 1
ATOM 760 O O . PRO A 1 90 ? 23.292 7.015 -20.816 1.00 90.31 90 PRO A O 1
ATOM 763 N N . GLU A 1 91 ? 22.926 8.859 -22.042 1.00 89.25 91 GLU A N 1
ATOM 764 C CA . GLU A 1 91 ? 24.026 9.659 -21.471 1.00 89.25 91 GLU A CA 1
ATOM 765 C C . GLU A 1 91 ? 24.052 9.652 -19.943 1.00 89.25 91 GLU A C 1
ATOM 767 O O . GLU A 1 91 ? 25.091 9.392 -19.346 1.00 89.25 91 GLU A O 1
ATOM 772 N N . LYS A 1 92 ? 22.882 9.800 -19.314 1.00 90.38 92 LYS A N 1
ATOM 773 C CA . LYS A 1 92 ? 22.712 9.770 -17.852 1.00 90.38 92 LYS A CA 1
ATOM 774 C C . LYS A 1 92 ? 23.139 8.445 -17.203 1.00 90.38 92 LYS A C 1
ATOM 776 O O . LYS A 1 92 ? 23.389 8.407 -16.005 1.00 90.38 92 LYS A O 1
ATOM 781 N N . LYS A 1 93 ? 23.171 7.351 -17.972 1.00 87.12 93 LYS A N 1
ATOM 782 C CA . LYS A 1 93 ? 23.546 6.001 -17.517 1.00 87.12 93 LYS A CA 1
ATOM 783 C C . LYS A 1 93 ? 24.960 5.605 -17.952 1.00 87.12 93 LYS A C 1
ATOM 785 O O . LYS A 1 93 ? 25.404 4.506 -17.617 1.00 87.12 93 LYS A O 1
ATOM 790 N N . ARG A 1 94 ? 25.660 6.446 -18.722 1.00 89.94 94 ARG A N 1
ATOM 791 C CA . ARG A 1 94 ? 27.050 6.183 -19.104 1.00 89.94 94 ARG A CA 1
ATOM 792 C C . ARG A 1 94 ? 27.928 6.351 -17.874 1.00 89.94 94 ARG A C 1
ATOM 794 O O . ARG A 1 94 ? 27.809 7.336 -17.156 1.00 89.94 94 ARG A O 1
ATOM 801 N N . VAL A 1 95 ? 28.808 5.383 -17.648 1.00 91.56 95 VAL A N 1
ATOM 802 C CA . VAL A 1 95 ? 29.775 5.435 -16.553 1.00 91.56 95 VAL A CA 1
ATOM 803 C C . VAL A 1 95 ? 31.167 5.436 -17.154 1.00 91.56 95 VAL A C 1
ATOM 805 O O . VAL A 1 95 ? 31.480 4.585 -17.987 1.00 91.56 95 VAL A O 1
ATOM 808 N N . THR A 1 96 ? 31.992 6.397 -16.750 1.00 93.00 96 THR A N 1
ATOM 809 C CA . THR A 1 96 ? 33.382 6.467 -17.205 1.00 93.00 96 THR A CA 1
ATOM 810 C C . THR A 1 96 ? 34.271 5.530 -16.382 1.00 93.00 96 THR A C 1
ATOM 812 O O . THR A 1 96 ? 33.962 5.240 -15.220 1.00 93.00 96 THR A O 1
ATOM 815 N N . PRO A 1 97 ? 35.412 5.076 -16.932 1.00 95.50 97 PRO A N 1
ATOM 816 C CA . PRO A 1 97 ? 36.375 4.277 -16.176 1.00 95.50 97 PRO A CA 1
ATOM 817 C C . PRO A 1 97 ? 36.825 4.965 -14.883 1.00 95.50 97 PRO A C 1
ATOM 819 O O . PRO A 1 97 ? 36.905 4.320 -13.843 1.00 95.50 97 PRO A O 1
ATOM 822 N N . ALA A 1 98 ? 37.016 6.288 -14.916 1.00 95.69 98 ALA A N 1
ATOM 823 C CA . ALA A 1 98 ? 37.364 7.076 -13.738 1.00 95.69 98 ALA A CA 1
ATOM 824 C C . ALA A 1 98 ? 36.277 7.000 -12.654 1.00 95.69 98 ALA A C 1
ATOM 826 O O . ALA A 1 98 ? 36.589 6.754 -11.494 1.00 95.69 98 ALA A O 1
ATOM 827 N N . GLN A 1 99 ? 34.997 7.143 -13.015 1.00 95.06 99 GLN A N 1
ATOM 828 C CA . GLN A 1 99 ? 33.889 7.016 -12.059 1.00 95.06 99 GLN A CA 1
ATOM 829 C C . GLN A 1 99 ? 33.818 5.613 -11.443 1.00 95.06 99 GLN A C 1
ATOM 831 O O . GLN A 1 99 ? 33.596 5.488 -10.239 1.00 95.06 99 GLN A O 1
ATOM 836 N N . LYS A 1 100 ? 34.039 4.554 -12.237 1.00 96.06 100 LYS A N 1
ATOM 837 C CA . LYS A 1 100 ? 34.113 3.180 -11.710 1.00 96.06 100 LYS A CA 1
ATOM 838 C C . LYS A 1 100 ? 35.311 2.968 -10.795 1.00 96.06 100 LYS A C 1
ATOM 840 O O . LYS A 1 100 ? 35.164 2.334 -9.756 1.00 96.06 100 LYS A O 1
ATOM 845 N N . TYR A 1 101 ? 36.459 3.533 -11.142 1.00 96.88 101 TYR A N 1
ATOM 846 C CA . TYR A 1 101 ? 37.652 3.485 -10.310 1.00 96.88 101 TYR A CA 1
ATOM 847 C C . TYR A 1 101 ? 37.436 4.178 -8.957 1.00 96.88 101 TYR A C 1
ATOM 849 O O . TYR A 1 101 ? 37.742 3.604 -7.916 1.00 96.88 101 TYR A O 1
ATOM 857 N N . TRP A 1 102 ? 36.811 5.358 -8.951 1.00 96.62 102 TRP A N 1
ATOM 858 C CA . TRP A 1 102 ? 36.416 6.043 -7.718 1.00 96.62 102 TRP A CA 1
ATOM 859 C C . TRP A 1 102 ? 35.465 5.205 -6.859 1.00 96.62 102 TRP A C 1
ATOM 861 O O . TRP A 1 102 ? 35.681 5.094 -5.656 1.00 96.62 102 TRP A O 1
ATOM 871 N N . GLN A 1 103 ? 34.458 4.569 -7.469 1.00 95.75 103 GLN A N 1
ATOM 872 C CA . GLN A 1 103 ? 33.553 3.659 -6.754 1.00 95.75 103 GLN A CA 1
ATOM 873 C C . GLN A 1 103 ? 34.313 2.498 -6.095 1.00 95.75 103 GLN A C 1
ATOM 875 O O . GLN A 1 103 ? 34.049 2.185 -4.938 1.00 95.75 103 GLN A O 1
ATOM 880 N N . LEU A 1 104 ? 35.280 1.897 -6.798 1.00 96.75 104 LEU A N 1
ATOM 881 C CA . LEU A 1 104 ? 36.119 0.826 -6.249 1.00 96.75 104 LEU A CA 1
ATOM 882 C C . LEU A 1 104 ? 36.989 1.308 -5.084 1.00 96.75 104 LEU A C 1
ATOM 884 O O . LEU A 1 104 ? 37.093 0.609 -4.081 1.00 96.75 104 LEU A O 1
ATOM 888 N N . LEU A 1 105 ? 37.581 2.500 -5.185 1.00 97.06 105 LEU A N 1
ATOM 889 C CA . LEU A 1 105 ? 38.382 3.083 -4.1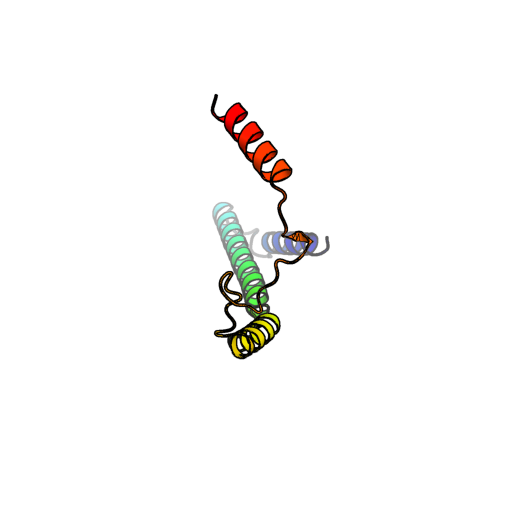06 1.00 97.06 105 LEU A CA 1
ATOM 890 C C . LEU A 1 105 ? 37.553 3.380 -2.853 1.00 97.06 105 LEU A C 1
ATOM 892 O O . LEU A 1 105 ? 38.016 3.115 -1.746 1.00 97.06 105 LEU A O 1
ATOM 896 N N . CYS A 1 106 ? 36.347 3.929 -3.013 1.00 96.19 106 CYS A N 1
ATOM 897 C CA . CYS A 1 106 ? 35.428 4.146 -1.894 1.00 96.19 106 CYS A CA 1
ATOM 898 C C . CYS A 1 106 ? 35.099 2.825 -1.196 1.00 96.19 106 CYS A C 1
ATOM 900 O O . CYS A 1 106 ? 35.231 2.732 0.017 1.00 96.19 106 CYS A O 1
ATOM 902 N N . LEU A 1 107 ? 34.765 1.796 -1.974 1.00 96.88 107 LEU A N 1
ATOM 903 C CA . LEU A 1 107 ? 34.424 0.480 -1.443 1.00 96.88 107 LEU A CA 1
ATOM 904 C C . LEU A 1 107 ? 35.621 -0.188 -0.745 1.00 96.88 107 LEU A C 1
ATOM 906 O O . LEU A 1 107 ? 35.464 -0.795 0.306 1.00 96.88 107 LEU A O 1
ATOM 910 N N . HIS A 1 108 ? 36.833 -0.025 -1.283 1.00 96.25 108 HIS A N 1
ATOM 911 C CA . HIS A 1 108 ? 38.059 -0.515 -0.650 1.00 96.25 108 HIS A CA 1
ATOM 912 C C . HIS A 1 108 ? 38.292 0.122 0.728 1.00 96.25 108 HIS A C 1
ATOM 914 O O . HIS A 1 108 ? 38.613 -0.596 1.665 1.00 96.25 108 HIS A O 1
ATOM 920 N N . LYS A 1 109 ? 38.069 1.435 0.868 1.00 95.12 109 LYS A N 1
ATOM 921 C CA . LYS A 1 109 ? 38.185 2.156 2.151 1.00 95.12 109 LYS A CA 1
ATOM 922 C C . LYS A 1 109 ? 37.123 1.779 3.186 1.00 95.12 109 LYS A C 1
ATOM 924 O O . LYS A 1 109 ? 37.303 2.054 4.362 1.00 95.12 109 LYS A O 1
ATOM 929 N N . GLU A 1 110 ? 35.973 1.273 2.749 1.00 94.69 110 GLU A N 1
ATOM 930 C CA . GLU A 1 110 ? 34.922 0.819 3.667 1.00 94.69 110 GLU A CA 1
ATOM 931 C C . GLU A 1 110 ? 35.193 -0.595 4.187 1.00 94.69 110 GLU A C 1
ATOM 933 O O . GLU A 1 110 ? 34.781 -0.934 5.294 1.00 94.69 110 GLU A O 1
ATOM 938 N N . ILE A 1 111 ? 35.866 -1.424 3.385 1.00 94.19 111 ILE A N 1
ATOM 939 C CA . ILE A 1 111 ? 36.181 -2.816 3.725 1.00 94.19 111 ILE A CA 1
ATOM 940 C C . ILE A 1 111 ? 37.470 -2.929 4.555 1.00 94.19 111 ILE A C 1
ATOM 942 O O . ILE A 1 111 ? 37.547 -3.812 5.410 1.00 94.19 111 ILE A O 1
ATOM 946 N N . PHE A 1 112 ? 38.466 -2.078 4.290 1.00 83.44 112 PHE A N 1
ATOM 947 C CA . PHE A 1 112 ? 39.790 -2.086 4.925 1.00 83.44 112 PHE A CA 1
ATOM 948 C C . PHE A 1 112 ? 40.052 -0.783 5.678 1.00 83.44 112 PHE A C 1
ATOM 950 O O . PHE A 1 112 ? 40.581 -0.872 6.808 1.00 83.44 112 PHE A O 1
#

Radius of gyration: 33.78 Å; chains: 1; bounding box: 76×30×77 Å

pLDDT: mean 84.25, std 13.75, range [43.28, 97.06]